Protein AF-A0A142XV50-F1 (afdb_monomer_lite)

Secondary structure (DSSP, 8-state):
---PPPPEEE-HHHHHHHHHH-HHHHHHHHHHHHHHSSSP-HHHHHHHHHHHHHHHHHHHHHHHHHIIIIIEEE-TTPPPPHHHHHHHHHHHHHHHHHHHHHHHHHHHHHTT-HHHHHHHHHHHHHHHHHHHHHHHHHHHTTSTTS-----S------PPP---SSHHHHT--

Foldseek 3Di:
DPPDDFAWDFPQVVLVVLVVPPVVLVVLLVVLVVCLDDDHDLVCCLVPVLVSLVVNLVSLVVSLVCCVPPGTHGDHPDDHDPLVVVLNVLSVVLNVLSVVLSVVSVVCVVVVNSSVCSVVSSNSSNVSSVSVVVSVVSSCVSRPPNDPPPDDDPDDDDDDDDDPPPVVVVPPD

Radius of gyration: 19.25 Å; chains: 1; bounding box: 53×51×47 Å

pLDDT: mean 81.57, std 20.68, range [29.41, 98.56]

Sequence (173 aa):
MTNGVPARIVNYAFLQELKEENTSLWDDVVLLGSYGDEPFSADWIEQNAGSLLRRLRDKLAGQFRMEECLAYIPAPGARQSEQVTAALDQHLKILLHCVSLSEQCDDFEYAGKLASETLEIWKQMRVLYEEIMEHEALERRLIPGDRFDDASDASNAMAPPRSNFWTSVSLRR

Structure (mmCIF, N/CA/C/O backbone):
data_AF-A0A142XV50-F1
#
_entry.id   AF-A0A142XV50-F1
#
loop_
_atom_site.group_PDB
_atom_site.id
_atom_site.type_symbol
_atom_site.label_atom_id
_atom_site.label_alt_id
_atom_site.label_comp_id
_atom_site.label_asym_id
_atom_site.label_entity_id
_atom_site.label_seq_id
_atom_site.pdbx_PDB_ins_code
_atom_site.Cartn_x
_atom_site.Cartn_y
_atom_site.Cartn_z
_atom_site.occupancy
_atom_site.B_iso_or_equiv
_atom_site.auth_seq_id
_atom_site.auth_comp_id
_atom_site.auth_asym_id
_atom_site.auth_atom_id
_atom_site.pdbx_PDB_model_num
ATOM 1 N N . MET A 1 1 ? 11.855 -27.313 -21.807 1.00 38.47 1 MET A N 1
ATOM 2 C CA . MET A 1 1 ? 11.846 -25.906 -22.252 1.00 38.47 1 MET A CA 1
ATOM 3 C C . MET A 1 1 ? 11.448 -25.077 -21.049 1.00 38.47 1 MET A C 1
ATOM 5 O O . MET A 1 1 ? 10.304 -25.156 -20.627 1.00 38.47 1 MET A O 1
ATOM 9 N N . THR A 1 2 ? 12.401 -24.415 -20.399 1.00 46.47 2 THR A N 1
ATOM 10 C CA . THR A 1 2 ? 12.091 -23.485 -19.310 1.00 46.47 2 THR A CA 1
ATOM 11 C C . THR A 1 2 ? 11.424 -22.271 -19.943 1.00 46.47 2 THR A C 1
ATOM 13 O O . THR A 1 2 ? 12.078 -21.549 -20.694 1.00 46.47 2 THR A O 1
ATOM 16 N N . ASN A 1 3 ? 10.130 -22.074 -19.691 1.00 48.12 3 ASN A N 1
ATOM 17 C CA . ASN A 1 3 ? 9.459 -20.808 -19.974 1.00 48.12 3 ASN A CA 1
ATOM 18 C C . ASN A 1 3 ? 10.080 -19.758 -19.045 1.00 48.12 3 ASN A C 1
ATOM 20 O O . ASN A 1 3 ? 9.594 -19.531 -17.941 1.00 48.12 3 ASN A O 1
ATOM 24 N N . GLY A 1 4 ? 11.233 -19.216 -19.440 1.00 60.50 4 GLY A N 1
ATOM 25 C CA . GLY A 1 4 ? 11.887 -18.142 -18.712 1.00 60.50 4 GLY A CA 1
ATOM 26 C C . GLY A 1 4 ? 10.983 -16.920 -18.744 1.00 60.50 4 GLY A C 1
ATOM 27 O O . GLY A 1 4 ? 10.469 -16.567 -19.806 1.00 60.50 4 GLY A O 1
ATOM 28 N N . VAL A 1 5 ? 10.768 -16.297 -17.585 1.00 64.12 5 VAL A N 1
ATOM 29 C CA . VAL A 1 5 ? 10.094 -14.998 -17.517 1.00 64.12 5 VAL A CA 1
ATOM 30 C C . VAL A 1 5 ? 10.880 -14.040 -18.419 1.00 64.12 5 VAL A C 1
ATOM 32 O O . VAL A 1 5 ? 12.101 -13.940 -18.257 1.00 64.12 5 VAL A O 1
ATOM 35 N N . PRO A 1 6 ? 10.237 -13.396 -19.411 1.00 70.81 6 PRO A N 1
ATOM 36 C CA . PRO A 1 6 ? 10.938 -12.502 -20.316 1.00 70.81 6 PRO A CA 1
ATOM 37 C C . PRO A 1 6 ? 11.535 -11.348 -19.516 1.00 70.81 6 PRO A C 1
ATOM 39 O O . PRO A 1 6 ? 10.867 -10.771 -18.655 1.00 70.81 6 PRO A O 1
ATOM 42 N N . ALA A 1 7 ? 12.793 -11.024 -19.812 1.00 81.38 7 ALA A N 1
ATOM 43 C CA . ALA A 1 7 ? 13.459 -9.887 -19.207 1.00 81.38 7 ALA A CA 1
ATOM 44 C C . ALA A 1 7 ? 12.665 -8.600 -19.444 1.00 81.38 7 ALA A C 1
ATOM 46 O O . ALA A 1 7 ? 12.027 -8.460 -20.486 1.00 81.38 7 ALA A O 1
ATOM 47 N N . ARG A 1 8 ? 12.689 -7.666 -18.490 1.00 84.69 8 ARG A N 1
ATOM 48 C CA . ARG A 1 8 ? 11.955 -6.397 -18.592 1.00 84.69 8 ARG A CA 1
ATOM 49 C C . ARG A 1 8 ? 12.898 -5.202 -18.640 1.00 84.69 8 ARG A C 1
ATOM 51 O O . ARG A 1 8 ? 13.862 -5.145 -17.877 1.00 84.69 8 ARG A O 1
ATOM 58 N N . ILE A 1 9 ? 12.596 -4.258 -19.525 1.00 86.81 9 ILE A N 1
ATOM 59 C CA . ILE A 1 9 ? 13.175 -2.910 -19.524 1.00 86.81 9 ILE A CA 1
ATOM 60 C C . ILE A 1 9 ? 12.246 -1.966 -18.762 1.00 86.81 9 ILE A C 1
ATOM 62 O O . ILE A 1 9 ? 11.049 -2.230 -18.648 1.00 86.81 9 ILE A O 1
ATOM 66 N N . VAL A 1 10 ? 12.797 -0.868 -18.252 1.00 89.44 10 VAL A N 1
ATOM 67 C CA . VAL A 1 10 ? 12.025 0.133 -17.512 1.00 89.44 10 VAL A CA 1
ATOM 68 C C . VAL A 1 10 ? 11.826 1.370 -18.380 1.00 89.44 10 VAL A C 1
ATOM 70 O O . VAL A 1 10 ? 12.792 1.947 -18.880 1.00 89.44 10 VAL A O 1
ATOM 73 N N . ASN A 1 11 ? 10.577 1.790 -18.550 1.00 91.69 11 ASN A N 1
ATOM 74 C CA . ASN A 1 11 ? 10.230 3.091 -19.104 1.00 91.69 11 ASN A CA 1
ATOM 75 C C . ASN A 1 11 ? 10.201 4.131 -17.976 1.00 91.69 11 ASN A C 1
ATOM 77 O O . ASN A 1 11 ? 9.176 4.350 -17.334 1.00 91.69 11 ASN A O 1
ATOM 81 N N . TYR A 1 12 ? 11.352 4.754 -17.729 1.00 89.56 12 TYR A N 1
ATOM 82 C CA . TYR A 1 12 ? 11.537 5.689 -16.617 1.00 89.56 12 TYR A CA 1
ATOM 83 C C . TYR A 1 12 ? 10.682 6.949 -16.725 1.00 89.56 12 TYR A C 1
ATOM 85 O O . TYR A 1 12 ? 10.186 7.427 -15.712 1.00 89.56 12 TYR A O 1
ATOM 93 N N . ALA A 1 13 ? 10.500 7.466 -17.944 1.00 88.88 13 ALA A N 1
ATOM 94 C CA . ALA A 1 13 ? 9.699 8.664 -18.172 1.00 88.88 13 ALA A CA 1
ATOM 95 C C . ALA A 1 13 ? 8.240 8.421 -17.775 1.00 88.88 13 ALA A C 1
ATOM 97 O O . ALA A 1 13 ? 7.671 9.212 -17.031 1.00 88.88 13 ALA A O 1
ATOM 98 N N . PHE A 1 14 ? 7.681 7.281 -18.193 1.00 92.31 14 PHE A N 1
ATOM 99 C CA . PHE A 1 14 ? 6.326 6.900 -17.810 1.00 92.31 14 PHE A CA 1
ATOM 100 C C . PHE A 1 14 ? 6.207 6.618 -16.309 1.00 92.31 14 PHE A C 1
ATOM 102 O O . PHE A 1 14 ? 5.243 7.048 -15.689 1.00 92.31 14 PHE A O 1
ATOM 109 N N . LEU A 1 15 ? 7.184 5.925 -15.709 1.00 90.06 15 LEU A N 1
ATOM 110 C CA . LEU A 1 15 ? 7.166 5.667 -14.267 1.00 90.06 15 LEU A CA 1
ATOM 111 C C . LEU A 1 15 ? 7.144 6.981 -13.474 1.00 90.06 15 LEU A C 1
ATOM 113 O O . LEU A 1 15 ? 6.363 7.111 -12.541 1.00 90.06 15 LEU A O 1
ATOM 117 N N . GLN A 1 16 ? 7.948 7.971 -13.870 1.00 89.12 16 GLN A N 1
ATOM 118 C CA . GLN A 1 16 ? 7.949 9.285 -13.230 1.00 89.12 16 GLN A CA 1
ATOM 119 C C . GLN A 1 16 ? 6.626 10.038 -13.438 1.00 89.12 16 GLN A C 1
ATOM 121 O O . GLN A 1 16 ? 6.046 10.513 -12.464 1.00 89.12 16 GLN A O 1
ATOM 126 N N . GLU A 1 17 ? 6.135 10.115 -14.678 1.00 91.62 17 GLU A N 1
ATOM 127 C CA . GLU A 1 17 ? 4.857 10.758 -15.022 1.00 91.62 17 GLU A CA 1
ATOM 128 C C . GLU A 1 17 ? 3.706 10.173 -14.194 1.00 91.62 17 GLU A C 1
ATOM 130 O O . GLU A 1 17 ? 2.954 10.903 -13.550 1.00 91.62 17 GLU A O 1
ATOM 135 N N . LEU A 1 18 ? 3.646 8.845 -14.092 1.00 90.44 18 LEU A N 1
ATOM 136 C CA . LEU A 1 18 ? 2.621 8.141 -13.333 1.00 90.44 18 LEU A CA 1
ATOM 137 C C . LEU A 1 18 ? 2.602 8.533 -11.847 1.00 90.44 18 LEU A C 1
ATOM 139 O O . LEU A 1 18 ? 1.533 8.675 -11.249 1.00 90.44 18 LEU A O 1
ATOM 143 N N . LYS A 1 19 ? 3.779 8.718 -11.237 1.00 86.06 19 LYS A N 1
ATOM 144 C CA . LYS A 1 19 ? 3.892 9.129 -9.829 1.00 86.06 19 LYS A CA 1
ATOM 145 C C . LYS A 1 19 ? 3.505 10.595 -9.628 1.00 86.06 19 LYS A C 1
ATOM 147 O O . LYS A 1 19 ? 3.003 10.928 -8.557 1.00 86.06 19 LYS A O 1
ATOM 152 N N . GLU A 1 20 ? 3.722 11.454 -10.623 1.00 86.81 20 GLU A N 1
ATOM 153 C CA . GLU A 1 20 ? 3.351 12.875 -10.586 1.00 86.81 20 GLU A CA 1
ATOM 154 C C . GLU A 1 20 ? 1.842 13.094 -10.801 1.00 86.81 20 GLU A C 1
ATOM 156 O O . GLU A 1 20 ? 1.261 13.997 -10.196 1.00 86.81 20 GLU A O 1
ATOM 161 N N . GLU A 1 21 ? 1.187 12.252 -11.604 1.00 88.38 21 GLU A N 1
ATOM 162 C CA . GLU A 1 21 ? -0.242 12.379 -11.917 1.00 88.38 21 GLU A CA 1
ATOM 163 C C . GLU A 1 21 ? -1.167 11.818 -10.828 1.00 88.38 21 GLU A C 1
ATOM 165 O O . GLU A 1 21 ? -2.266 12.339 -10.613 1.00 88.38 21 GLU A O 1
ATOM 170 N N . ASN A 1 22 ? -0.747 10.779 -10.101 1.00 86.56 22 ASN A N 1
ATOM 171 C CA . ASN A 1 22 ? -1.598 10.105 -9.118 1.00 86.56 22 ASN A CA 1
ATOM 172 C C . ASN A 1 22 ? -1.565 10.762 -7.724 1.00 86.56 22 ASN A C 1
ATOM 174 O O . ASN A 1 22 ? -1.353 10.108 -6.701 1.00 86.56 22 ASN A O 1
ATOM 178 N N . THR A 1 23 ? -1.800 12.073 -7.665 1.00 87.88 23 THR A N 1
ATOM 179 C CA . THR A 1 23 ? -1.765 12.859 -6.415 1.00 87.88 23 THR A CA 1
ATOM 180 C C . THR A 1 23 ? -2.711 12.314 -5.346 1.00 87.88 23 THR A C 1
ATOM 182 O O . THR A 1 23 ? -2.352 12.232 -4.176 1.00 87.88 23 THR A O 1
ATOM 185 N N . SER A 1 24 ? -3.891 11.838 -5.749 1.00 92.81 24 SER A N 1
ATOM 186 C CA . SER A 1 24 ? -4.889 11.326 -4.806 1.00 92.81 24 SER A CA 1
ATOM 187 C C . SER A 1 24 ? -4.477 10.028 -4.100 1.00 92.81 24 SER A C 1
ATOM 189 O O . SER A 1 24 ? -4.972 9.760 -3.005 1.00 92.81 24 SER A O 1
ATOM 191 N N . LEU A 1 25 ? -3.641 9.181 -4.716 1.00 94.94 25 LEU A N 1
ATOM 192 C CA . LEU A 1 25 ? -3.056 8.016 -4.041 1.00 94.94 25 LEU A CA 1
ATOM 193 C C . LEU A 1 25 ? -2.089 8.489 -2.963 1.00 94.94 25 LEU A C 1
ATOM 195 O O . LEU A 1 25 ? -2.146 8.021 -1.829 1.00 94.94 25 LEU A O 1
ATOM 199 N N . TRP A 1 26 ? -1.248 9.456 -3.310 1.00 94.38 26 TRP A N 1
ATOM 200 C CA . TRP A 1 26 ? -0.264 10.000 -2.393 1.00 94.38 26 TRP A CA 1
ATOM 201 C C . TRP A 1 26 ? -0.876 10.713 -1.202 1.00 94.38 26 TRP A C 1
ATOM 203 O O . TRP A 1 26 ? -0.367 10.559 -0.098 1.00 94.38 26 TRP A O 1
ATOM 213 N N . ASP A 1 27 ? -1.998 11.401 -1.389 1.00 94.44 27 ASP A N 1
ATOM 214 C CA . ASP A 1 27 ? -2.753 11.979 -0.280 1.00 94.44 27 ASP A CA 1
ATOM 215 C C . ASP A 1 27 ? -3.198 10.900 0.723 1.00 94.44 27 ASP A C 1
ATOM 217 O O . ASP A 1 27 ? -3.046 11.082 1.930 1.00 94.44 27 ASP A O 1
ATOM 221 N N . ASP A 1 28 ? -3.687 9.747 0.247 1.00 95.75 28 ASP A N 1
ATOM 222 C CA . ASP A 1 28 ? -4.076 8.625 1.116 1.00 95.75 28 ASP A CA 1
ATOM 223 C C . ASP A 1 28 ? -2.849 7.952 1.777 1.00 95.75 28 ASP A C 1
ATOM 225 O O . ASP A 1 28 ? -2.933 7.536 2.933 1.00 95.75 28 ASP A O 1
ATOM 229 N N . VAL A 1 29 ? -1.699 7.865 1.096 1.00 95.44 29 VAL A N 1
ATOM 230 C CA . VAL A 1 29 ? -0.446 7.329 1.677 1.00 95.44 29 VAL A CA 1
ATOM 231 C C . VAL A 1 29 ? 0.122 8.273 2.740 1.00 95.44 29 VAL A C 1
ATOM 233 O O . VAL A 1 29 ? 0.544 7.827 3.805 1.00 95.44 29 VAL A O 1
ATOM 236 N N . VAL A 1 30 ? 0.100 9.584 2.490 1.00 92.56 30 VAL A N 1
ATOM 237 C CA . VAL A 1 30 ? 0.488 10.603 3.474 1.00 92.56 30 VAL A CA 1
ATOM 238 C C . VAL A 1 30 ? -0.456 10.565 4.667 1.00 92.56 30 VAL A C 1
ATOM 240 O O . VAL A 1 30 ? 0.002 10.646 5.806 1.00 92.56 30 VAL A O 1
ATOM 243 N N . LEU A 1 31 ? -1.758 10.394 4.428 1.00 91.81 3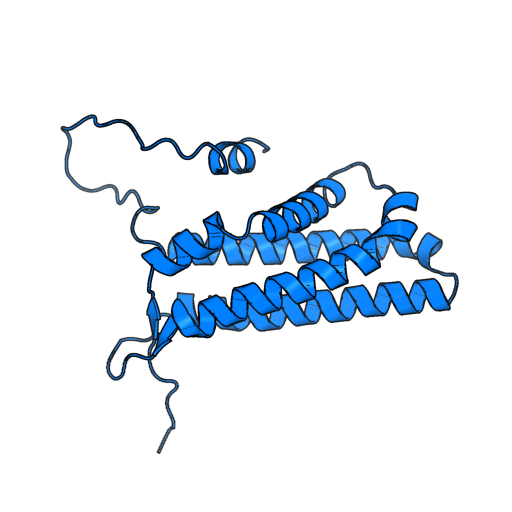1 LEU A N 1
ATOM 244 C CA . LEU A 1 31 ? -2.736 10.220 5.493 1.00 91.81 31 LEU A CA 1
ATOM 245 C C . LEU A 1 31 ? -2.400 8.988 6.343 1.00 91.81 31 LEU A C 1
ATOM 247 O O . LEU A 1 31 ? -2.310 9.111 7.563 1.00 91.81 31 LEU A O 1
ATOM 251 N N . LEU A 1 32 ? -2.131 7.841 5.713 1.00 92.75 32 LEU A N 1
ATOM 252 C CA . LEU A 1 32 ? -1.692 6.622 6.398 1.00 92.75 32 LEU A CA 1
ATOM 253 C C . LEU A 1 32 ? -0.451 6.874 7.274 1.00 92.75 32 LEU A C 1
ATOM 255 O O . LEU A 1 32 ? -0.461 6.519 8.450 1.00 92.75 32 LEU A O 1
ATOM 259 N N . GLY A 1 33 ? 0.578 7.533 6.731 1.00 89.81 33 GLY A N 1
ATOM 260 C CA . GLY A 1 33 ? 1.803 7.863 7.466 1.00 89.81 33 GLY A CA 1
ATOM 261 C C . GLY A 1 33 ? 1.574 8.833 8.625 1.00 89.81 33 GLY A C 1
ATOM 262 O O . GLY A 1 33 ? 2.091 8.622 9.717 1.00 89.81 33 GLY A O 1
ATOM 263 N N . SER A 1 34 ? 0.727 9.850 8.436 1.00 86.25 34 SER A N 1
ATOM 264 C CA . SER A 1 34 ? 0.442 10.860 9.465 1.00 86.25 34 SER A CA 1
ATOM 265 C C . SER A 1 34 ? -0.215 10.296 10.725 1.00 86.25 34 SER A C 1
ATOM 267 O O . SER A 1 34 ? -0.053 10.870 11.795 1.00 86.25 34 SER A O 1
ATOM 269 N N . TYR A 1 35 ? -0.931 9.176 10.594 1.00 77.62 35 TYR A N 1
ATOM 270 C CA . TYR A 1 35 ? -1.507 8.444 11.721 1.00 77.62 35 TYR A CA 1
ATOM 271 C C . TYR A 1 35 ? -0.646 7.258 12.165 1.00 77.62 35 TYR A C 1
ATOM 273 O O . TYR A 1 35 ? -0.904 6.702 13.229 1.00 77.62 35 TYR A O 1
ATOM 281 N N . GLY A 1 36 ? 0.368 6.871 11.384 1.00 66.81 36 GLY A N 1
ATOM 282 C CA . GLY A 1 36 ? 1.427 5.951 11.806 1.00 66.81 36 GLY A CA 1
ATOM 283 C C . GLY A 1 36 ? 2.420 6.597 12.781 1.00 66.81 36 GLY A C 1
ATOM 284 O O . GLY A 1 36 ? 3.001 5.891 13.608 1.00 66.81 36 GLY A O 1
ATOM 285 N N . ASP A 1 37 ? 2.547 7.925 12.729 1.00 65.19 37 ASP A N 1
ATOM 286 C CA . ASP A 1 37 ? 3.324 8.745 13.660 1.00 65.19 37 ASP A CA 1
ATOM 287 C C . ASP A 1 37 ? 2.435 9.314 14.792 1.00 65.19 37 ASP A C 1
ATOM 289 O O . ASP A 1 37 ? 1.239 9.544 14.629 1.00 65.19 37 ASP A O 1
ATOM 293 N N . GLU A 1 38 ? 2.998 9.483 15.991 1.00 65.44 38 GLU A N 1
ATOM 294 C CA . GLU A 1 38 ? 2.270 9.846 17.221 1.00 65.44 38 GLU A CA 1
ATOM 295 C C . GLU A 1 38 ? 1.552 11.223 17.171 1.00 65.44 38 GLU A C 1
ATOM 297 O O . GLU A 1 38 ? 2.051 12.154 16.535 1.00 65.44 38 GLU A O 1
ATOM 302 N N . PRO A 1 39 ? 0.456 11.429 17.944 1.00 67.00 39 PRO A N 1
ATOM 303 C CA . PRO A 1 39 ? -0.172 10.480 18.863 1.00 67.00 39 PRO A CA 1
ATOM 304 C C . PRO A 1 39 ? -1.299 9.652 18.229 1.00 67.00 39 PRO A C 1
ATOM 306 O O . PRO A 1 39 ? -2.145 10.143 17.483 1.00 67.00 39 PRO A O 1
ATOM 309 N N . PHE A 1 40 ? -1.342 8.387 18.643 1.00 72.06 40 PHE A N 1
ATOM 310 C CA . PHE A 1 40 ? -2.396 7.418 18.356 1.00 72.06 40 PHE A CA 1
ATOM 311 C C . PHE A 1 40 ? -3.805 7.961 18.669 1.00 72.06 40 PHE A C 1
ATOM 313 O O . PHE A 1 40 ? -4.071 8.428 19.779 1.00 72.06 40 PHE A O 1
ATOM 320 N N . SER A 1 41 ? -4.724 7.844 17.703 1.00 84.88 41 SER A N 1
ATOM 321 C CA . SER A 1 41 ? -6.140 8.205 17.848 1.00 84.88 41 SER A CA 1
ATOM 322 C C . SER A 1 41 ? -7.030 6.990 17.582 1.00 84.88 41 SER A C 1
ATOM 324 O O . SER A 1 41 ? -7.287 6.634 16.431 1.00 84.88 41 SER A O 1
ATOM 326 N N . ALA A 1 42 ? -7.510 6.357 18.658 1.00 86.44 42 ALA A N 1
ATOM 327 C CA . ALA A 1 42 ? -8.414 5.208 18.575 1.00 86.44 42 ALA A CA 1
ATOM 328 C C . ALA A 1 42 ? -9.712 5.556 17.823 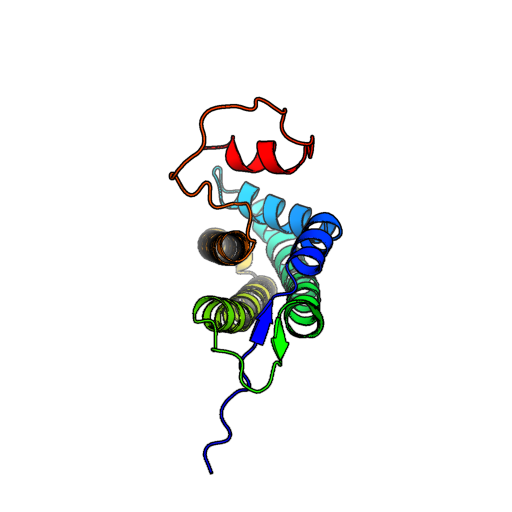1.00 86.44 42 ALA A C 1
ATOM 330 O O . ALA A 1 42 ? -10.093 4.834 16.905 1.00 86.44 42 ALA A O 1
ATOM 331 N N . ASP A 1 43 ? -10.319 6.704 18.145 1.00 88.94 43 ASP A N 1
ATOM 332 C CA . ASP A 1 43 ? -11.557 7.181 17.514 1.00 88.94 43 ASP A CA 1
ATOM 333 C C . ASP A 1 43 ? -11.416 7.313 15.992 1.00 88.94 43 ASP A C 1
ATOM 335 O O . ASP A 1 43 ? -12.329 6.973 15.238 1.00 88.94 43 ASP A O 1
ATOM 339 N N . TRP A 1 44 ? -10.263 7.801 15.520 1.00 89.69 44 TRP A N 1
ATOM 340 C CA . TRP A 1 44 ? -10.022 7.931 14.090 1.00 89.69 44 TRP A CA 1
ATOM 341 C C . TRP A 1 44 ? -9.909 6.563 13.418 1.00 89.69 44 TRP A C 1
ATOM 343 O O . TRP A 1 44 ? -10.504 6.375 12.358 1.00 89.69 44 TRP A O 1
ATOM 353 N N . ILE A 1 45 ? -9.189 5.611 14.023 1.00 88.81 45 ILE A N 1
ATOM 354 C CA . ILE A 1 45 ? -9.044 4.252 13.477 1.00 88.81 45 ILE A CA 1
ATOM 355 C C . ILE A 1 45 ? -10.407 3.588 13.357 1.00 88.81 45 ILE A C 1
ATOM 357 O O . ILE A 1 45 ? -10.733 3.076 12.288 1.00 88.81 45 ILE A O 1
ATOM 361 N N . GLU A 1 46 ? -11.210 3.661 14.418 1.00 89.62 46 GLU A N 1
ATOM 362 C CA . GLU A 1 46 ? -12.551 3.085 14.451 1.00 89.62 46 GLU A CA 1
ATOM 363 C C . GLU A 1 46 ? -13.431 3.618 13.311 1.00 89.62 46 GLU A C 1
ATOM 365 O O . GLU A 1 46 ? -14.137 2.859 12.659 1.00 89.62 46 GLU A O 1
ATOM 370 N N . GLN A 1 47 ? -13.341 4.915 13.017 1.00 90.88 47 GLN A N 1
ATOM 371 C CA . GLN A 1 47 ? -14.183 5.556 12.006 1.00 90.88 47 GLN A CA 1
ATOM 372 C C . GLN A 1 47 ? -13.630 5.459 10.577 1.00 90.88 47 GLN A C 1
ATOM 374 O O . GLN A 1 47 ? -14.398 5.534 9.617 1.00 90.88 47 GLN A O 1
ATOM 379 N N . ASN A 1 48 ? -12.307 5.359 10.404 1.00 92.44 48 ASN A N 1
ATOM 380 C CA . ASN A 1 48 ? -11.673 5.644 9.113 1.00 92.44 48 ASN A CA 1
ATOM 381 C C . ASN A 1 48 ? -10.788 4.520 8.571 1.00 92.44 48 ASN A C 1
ATOM 383 O O . ASN A 1 48 ? -10.663 4.437 7.344 1.00 92.44 48 ASN A O 1
ATOM 387 N N . ALA A 1 49 ? -10.195 3.667 9.415 1.00 92.69 49 ALA A N 1
ATOM 388 C CA . ALA A 1 49 ? -9.128 2.750 8.999 1.00 92.69 49 ALA A CA 1
ATOM 389 C C . ALA A 1 49 ? -9.569 1.809 7.871 1.00 92.69 49 ALA A C 1
ATOM 391 O O . ALA A 1 49 ? -8.965 1.819 6.798 1.00 92.69 49 ALA A O 1
ATOM 392 N N . GLY A 1 50 ? -10.677 1.083 8.052 1.00 94.75 50 GLY A N 1
ATOM 393 C CA . GLY A 1 50 ? -11.195 0.170 7.027 1.00 94.75 50 GLY A CA 1
ATOM 394 C C . GLY A 1 50 ? -11.476 0.877 5.694 1.00 94.75 50 GLY A C 1
ATOM 395 O O . GLY A 1 50 ? -11.124 0.378 4.623 1.00 94.75 50 GLY A O 1
ATOM 396 N N . SER A 1 51 ? -12.035 2.093 5.742 1.00 96.19 51 SER A N 1
ATOM 397 C CA . SER A 1 51 ? -12.314 2.880 4.534 1.00 96.19 51 SER A CA 1
ATOM 398 C C . SER A 1 51 ? -11.039 3.322 3.808 1.00 96.19 51 SER A C 1
ATOM 400 O O . SER A 1 51 ? -10.983 3.240 2.580 1.00 96.19 51 SER A O 1
ATOM 402 N N . LEU A 1 52 ? -10.014 3.768 4.544 1.00 96.19 52 LEU A N 1
ATOM 403 C CA . LEU A 1 52 ? -8.730 4.185 3.984 1.00 96.19 52 LEU A CA 1
ATOM 404 C C . LEU A 1 52 ? -8.013 2.997 3.342 1.00 96.19 52 LEU A C 1
ATOM 406 O O . LEU A 1 52 ? -7.563 3.105 2.205 1.00 96.19 52 LEU A O 1
ATOM 410 N N . LEU A 1 53 ? -7.967 1.855 4.029 1.00 97.31 53 LEU A N 1
ATOM 411 C CA . LEU A 1 53 ? -7.297 0.646 3.547 1.00 97.31 53 LEU A CA 1
ATOM 412 C C . LEU A 1 53 ? -7.915 0.124 2.245 1.00 97.31 53 LEU A C 1
ATOM 414 O O . LEU A 1 53 ? -7.188 -0.235 1.319 1.00 97.31 53 LEU A O 1
ATOM 418 N N . ARG A 1 54 ? -9.249 0.156 2.120 1.00 97.94 54 ARG A N 1
ATOM 419 C CA . ARG A 1 54 ? -9.938 -0.192 0.866 1.00 97.94 54 ARG A CA 1
ATOM 420 C C . ARG A 1 54 ? -9.604 0.774 -0.271 1.00 97.94 54 ARG A C 1
ATOM 422 O O . ARG A 1 54 ? -9.308 0.324 -1.375 1.00 97.94 54 ARG A O 1
ATOM 429 N N . ARG A 1 55 ? -9.605 2.088 -0.009 1.00 97.50 55 ARG A N 1
ATOM 430 C CA . ARG A 1 55 ? -9.215 3.086 -1.024 1.00 97.50 55 ARG A CA 1
ATOM 431 C C . ARG A 1 55 ? -7.765 2.903 -1.467 1.00 97.50 55 ARG A C 1
ATOM 433 O O . ARG A 1 55 ? -7.501 2.929 -2.666 1.00 97.50 55 ARG A O 1
ATOM 440 N N . LEU A 1 56 ? -6.850 2.688 -0.520 1.00 97.81 56 LEU A N 1
ATOM 441 C CA . LEU A 1 56 ? -5.440 2.420 -0.800 1.00 97.81 56 LEU A CA 1
ATOM 442 C C . LEU A 1 56 ? -5.273 1.162 -1.643 1.00 97.81 56 LEU A C 1
ATOM 444 O O . LEU A 1 56 ? -4.608 1.225 -2.668 1.00 97.81 56 LEU A O 1
ATOM 448 N N . ARG A 1 57 ? -5.923 0.051 -1.272 1.00 98.19 57 ARG A N 1
ATOM 449 C CA . ARG A 1 57 ? -5.930 -1.186 -2.067 1.00 98.19 57 ARG A CA 1
ATOM 450 C C . ARG A 1 57 ? -6.308 -0.912 -3.520 1.00 98.19 57 ARG A C 1
ATOM 452 O O . ARG A 1 57 ? -5.590 -1.329 -4.422 1.00 98.19 57 ARG A O 1
ATOM 459 N N . ASP A 1 58 ? -7.421 -0.218 -3.745 1.00 98.00 58 ASP A N 1
ATOM 460 C CA . ASP A 1 58 ? -7.950 -0.000 -5.093 1.00 98.00 58 ASP A CA 1
ATOM 461 C C . ASP A 1 58 ? -7.038 0.924 -5.917 1.00 98.00 58 ASP A C 1
ATOM 463 O O . ASP A 1 58 ? -6.751 0.639 -7.083 1.00 98.00 58 ASP A O 1
ATOM 467 N N . LYS A 1 59 ? -6.529 2.002 -5.306 1.00 97.62 59 LYS A N 1
ATOM 468 C CA . LYS A 1 59 ? -5.612 2.942 -5.966 1.00 97.62 59 LYS A CA 1
ATOM 469 C C . LYS A 1 59 ? -4.242 2.320 -6.247 1.00 97.62 59 LYS A C 1
ATOM 471 O O . LYS A 1 59 ? -3.739 2.482 -7.356 1.00 97.62 59 LYS A O 1
ATOM 476 N N . LEU A 1 60 ? -3.671 1.579 -5.294 1.00 97.75 60 LEU A N 1
ATOM 477 C CA . LEU A 1 60 ? -2.408 0.853 -5.467 1.00 97.75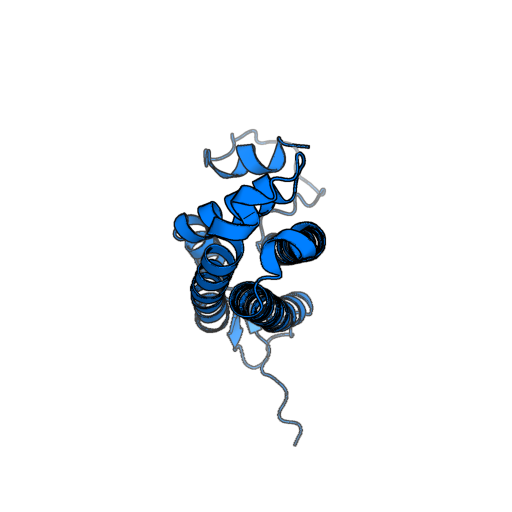 60 LEU A CA 1
ATOM 478 C C . LEU A 1 60 ? -2.545 -0.241 -6.526 1.00 97.75 60 LEU A C 1
ATOM 480 O O . LEU A 1 60 ? -1.676 -0.371 -7.375 1.00 97.75 60 LEU A O 1
ATOM 484 N N . ALA A 1 61 ? -3.659 -0.978 -6.554 1.00 97.94 61 ALA A N 1
ATOM 485 C CA . ALA A 1 61 ? -3.891 -1.982 -7.591 1.00 97.94 61 ALA A CA 1
ATOM 486 C C . ALA A 1 61 ? -3.936 -1.351 -8.992 1.00 97.94 61 ALA A C 1
ATOM 488 O O . ALA A 1 61 ? -3.383 -1.905 -9.943 1.00 97.94 61 ALA A O 1
ATOM 489 N N . GLY A 1 62 ? -4.572 -0.182 -9.124 1.00 96.75 62 GLY A N 1
ATOM 490 C CA . GLY A 1 62 ? -4.557 0.596 -10.363 1.00 96.75 62 GLY A CA 1
ATOM 491 C C . GLY A 1 62 ? -3.147 1.047 -10.752 1.00 96.75 62 GLY A C 1
ATOM 492 O O . GLY A 1 62 ? -2.732 0.829 -11.889 1.00 96.75 62 GLY A O 1
ATOM 493 N N . GLN A 1 63 ? -2.412 1.620 -9.797 1.00 96.19 63 GLN A N 1
ATOM 494 C CA . GLN A 1 63 ? -1.031 2.077 -9.953 1.00 96.19 63 GLN A CA 1
ATOM 495 C C . GLN A 1 63 ? -0.103 0.940 -10.415 1.00 96.19 63 GLN A C 1
ATOM 497 O O . GLN A 1 63 ? 0.461 1.013 -11.506 1.00 96.19 63 GLN A O 1
ATOM 502 N N . PHE A 1 64 ? -0.037 -0.151 -9.649 1.00 97.31 64 PHE A N 1
ATOM 503 C CA . PHE A 1 64 ? 0.803 -1.316 -9.933 1.00 97.31 64 PHE A CA 1
ATOM 504 C C . PHE A 1 64 ? 0.470 -1.948 -11.280 1.00 97.31 64 PHE A C 1
ATOM 506 O O . PHE A 1 64 ? 1.361 -2.328 -12.035 1.00 97.31 64 PHE A O 1
ATOM 513 N N . ARG A 1 65 ? -0.815 -1.999 -11.651 1.00 96.44 65 ARG A N 1
ATOM 514 C CA . ARG A 1 65 ? -1.214 -2.503 -12.967 1.00 96.44 65 ARG A CA 1
ATOM 515 C C . ARG A 1 65 ? -0.670 -1.637 -14.103 1.00 96.44 65 ARG A C 1
ATOM 517 O O . ARG A 1 65 ? -0.267 -2.181 -15.132 1.00 96.44 65 ARG A O 1
ATOM 524 N N . MET A 1 66 ? -0.684 -0.313 -13.955 1.00 96.12 66 MET A N 1
ATOM 525 C CA . MET A 1 66 ? -0.107 0.591 -14.954 1.00 96.12 66 MET A CA 1
ATOM 526 C C . MET A 1 66 ? 1.408 0.414 -15.040 1.00 96.12 66 MET A C 1
ATOM 528 O O . MET A 1 66 ? 1.938 0.303 -16.144 1.00 96.12 66 MET A O 1
ATOM 532 N N . GLU A 1 67 ? 2.094 0.297 -13.908 1.00 95.19 67 GLU A N 1
ATOM 533 C CA . GLU A 1 67 ? 3.536 0.041 -13.867 1.00 95.19 67 GLU A CA 1
ATOM 534 C C . GLU A 1 67 ? 3.888 -1.281 -14.554 1.00 95.19 67 GLU A C 1
ATOM 536 O O . GLU A 1 67 ? 4.697 -1.313 -15.478 1.00 95.19 67 GLU A O 1
ATOM 541 N N . GLU A 1 68 ? 3.207 -2.368 -14.201 1.00 94.12 68 GLU A N 1
ATOM 542 C CA . GLU A 1 68 ? 3.402 -3.694 -14.792 1.00 94.12 68 GLU A CA 1
ATOM 543 C C . GLU A 1 68 ? 3.178 -3.740 -16.304 1.00 94.12 68 GLU A C 1
ATOM 545 O O . GLU A 1 68 ? 3.854 -4.493 -17.008 1.00 94.12 68 GLU A O 1
ATOM 550 N N . CYS A 1 69 ? 2.222 -2.957 -16.808 1.00 92.81 69 CYS A N 1
ATOM 551 C CA . CYS A 1 69 ? 1.851 -2.974 -18.220 1.00 92.81 69 CYS A CA 1
ATOM 552 C C . CYS A 1 69 ? 2.665 -1.990 -19.070 1.00 92.81 69 CYS A C 1
ATOM 554 O O . CYS A 1 69 ? 2.892 -2.258 -20.250 1.00 92.81 69 CYS A O 1
ATOM 556 N N . LEU A 1 70 ? 3.053 -0.846 -18.502 1.00 92.50 70 LEU A N 1
ATOM 557 C CA . LEU A 1 70 ? 3.549 0.308 -19.259 1.00 92.50 70 LEU A CA 1
ATOM 558 C C . LEU A 1 70 ? 4.929 0.791 -18.793 1.00 92.50 70 LEU A C 1
ATOM 560 O O . LEU A 1 70 ? 5.693 1.302 -19.614 1.00 92.50 70 LEU A O 1
ATOM 564 N N . ALA A 1 71 ? 5.282 0.595 -17.518 1.00 92.81 71 ALA A N 1
ATOM 565 C CA . ALA A 1 71 ? 6.613 0.912 -16.999 1.00 92.81 71 ALA A CA 1
ATOM 566 C C . ALA A 1 71 ? 7.582 -0.274 -17.141 1.00 92.81 71 ALA A C 1
ATOM 568 O O . ALA A 1 71 ? 8.722 -0.085 -17.557 1.00 92.81 71 ALA A O 1
ATOM 569 N N . TYR A 1 72 ? 7.139 -1.499 -16.849 1.00 92.56 72 TYR A N 1
ATOM 570 C CA . TYR A 1 72 ? 7.957 -2.715 -16.825 1.00 92.56 72 TYR A CA 1
ATOM 571 C C . TYR A 1 72 ? 7.762 -3.564 -18.089 1.00 92.56 72 TYR A C 1
ATOM 573 O O . TYR A 1 72 ? 7.168 -4.644 -18.075 1.00 92.56 72 TYR A O 1
ATOM 581 N N . ILE A 1 73 ? 8.294 -3.077 -19.209 1.00 89.94 73 ILE A N 1
ATOM 582 C CA . ILE A 1 73 ? 8.012 -3.604 -20.549 1.00 89.94 73 ILE A CA 1
ATOM 583 C C . ILE A 1 73 ? 8.819 -4.888 -20.818 1.00 89.94 73 ILE A C 1
ATOM 585 O O . ILE A 1 73 ? 10.052 -4.861 -20.740 1.00 89.94 73 ILE A O 1
ATOM 589 N N . PRO A 1 74 ? 8.178 -6.012 -21.197 1.00 86.94 74 PRO A N 1
ATOM 590 C CA . PRO A 1 74 ? 8.883 -7.216 -21.629 1.00 86.94 74 PRO A CA 1
ATOM 591 C C . PRO A 1 74 ? 9.753 -6.959 -22.868 1.00 86.94 74 PRO A C 1
ATOM 593 O O . PRO A 1 74 ? 9.273 -6.501 -23.902 1.00 86.94 74 PRO A O 1
ATOM 596 N N . ALA A 1 75 ? 11.030 -7.312 -22.781 1.00 84.62 75 ALA A N 1
ATOM 597 C CA . ALA A 1 75 ? 12.026 -7.156 -23.829 1.00 84.62 75 ALA A CA 1
ATOM 598 C C . ALA A 1 75 ? 12.785 -8.482 -24.032 1.00 84.62 75 ALA A C 1
ATOM 600 O O . ALA A 1 75 ? 13.671 -8.831 -23.241 1.00 84.62 75 ALA A O 1
ATOM 601 N N . PRO A 1 76 ? 12.460 -9.252 -25.088 1.00 79.50 76 PRO A N 1
ATOM 602 C CA . PRO A 1 76 ? 13.179 -10.478 -25.416 1.00 79.50 76 PRO A CA 1
ATOM 603 C C . PRO A 1 76 ? 14.683 -10.219 -25.577 1.00 79.50 76 PRO A C 1
ATOM 605 O O . PRO A 1 76 ? 15.089 -9.319 -26.306 1.00 79.50 76 PRO A O 1
ATOM 608 N N . GLY A 1 77 ? 15.514 -11.013 -24.899 1.00 73.06 77 GLY A N 1
ATOM 609 C CA . GLY A 1 77 ? 16.975 -10.891 -24.967 1.00 73.06 77 GLY A CA 1
ATOM 610 C C . GLY A 1 77 ? 17.588 -9.796 -24.085 1.00 73.06 77 GLY A C 1
ATOM 611 O O . GLY A 1 77 ? 18.813 -9.696 -24.035 1.00 73.06 77 GLY A O 1
ATOM 612 N N . ALA A 1 78 ? 16.785 -9.013 -23.357 1.00 78.88 78 ALA A N 1
ATOM 613 C CA . ALA A 1 78 ? 17.309 -8.130 -22.319 1.00 78.88 78 ALA A CA 1
ATOM 614 C C . ALA A 1 78 ? 17.829 -8.938 -21.113 1.00 78.88 78 ALA A C 1
ATOM 616 O O . ALA A 1 78 ? 17.486 -10.107 -20.916 1.00 78.88 78 ALA A O 1
ATOM 617 N N . ARG A 1 79 ? 18.665 -8.315 -20.278 1.00 76.88 79 ARG A N 1
ATOM 618 C CA . ARG A 1 79 ? 19.049 -8.877 -18.977 1.00 76.88 79 ARG A CA 1
ATOM 619 C C . ARG A 1 79 ? 17.959 -8.539 -17.962 1.00 76.88 79 ARG A C 1
ATOM 621 O O . ARG A 1 79 ? 17.596 -7.375 -17.835 1.00 76.88 79 ARG A O 1
ATOM 628 N N . GLN A 1 80 ? 17.455 -9.538 -17.235 1.00 78.25 80 GLN A N 1
ATOM 629 C CA . GLN A 1 80 ? 16.490 -9.307 -16.157 1.00 78.25 80 GLN A CA 1
ATOM 630 C C . GLN A 1 80 ? 17.123 -8.414 -15.082 1.00 78.25 80 GLN A C 1
ATOM 632 O O . GLN A 1 80 ? 18.213 -8.710 -14.588 1.00 78.25 80 GLN A O 1
ATOM 637 N N . SER A 1 81 ? 16.429 -7.337 -14.719 1.00 84.69 81 SER A N 1
ATOM 638 C CA . SER A 1 81 ? 16.788 -6.514 -13.567 1.00 84.69 81 SER A CA 1
ATOM 639 C C . SER A 1 81 ? 16.235 -7.154 -12.295 1.00 84.69 81 SER A C 1
ATOM 641 O O . SER A 1 81 ? 15.023 -7.330 -12.169 1.00 84.69 81 SER A O 1
ATOM 643 N N . GLU A 1 82 ? 17.111 -7.485 -11.345 1.00 87.75 82 GLU A N 1
ATOM 644 C CA . GLU A 1 82 ? 16.711 -7.985 -10.020 1.00 87.75 82 GLU A CA 1
ATOM 645 C C . GLU A 1 82 ? 15.833 -6.971 -9.277 1.00 87.75 82 GLU A C 1
ATOM 647 O O . GLU A 1 82 ? 14.898 -7.358 -8.585 1.00 87.75 82 GLU A O 1
ATOM 652 N N . GLN A 1 83 ? 16.076 -5.672 -9.482 1.00 89.19 83 GLN A N 1
ATOM 653 C CA . GLN A 1 83 ? 15.284 -4.602 -8.874 1.00 89.19 83 GLN A CA 1
ATOM 654 C C . GLN A 1 83 ? 13.854 -4.560 -9.429 1.00 89.19 83 GLN A C 1
ATOM 656 O O . GLN A 1 83 ? 12.921 -4.352 -8.665 1.00 89.19 83 GLN A O 1
ATOM 661 N N . VAL A 1 84 ? 13.665 -4.818 -10.730 1.00 91.06 84 VAL A N 1
ATOM 662 C CA . VAL A 1 84 ? 12.318 -4.913 -11.324 1.00 91.06 84 VAL A CA 1
ATOM 663 C C . VAL A 1 84 ? 11.595 -6.155 -10.812 1.00 91.06 84 VAL A C 1
ATOM 665 O O . VAL A 1 84 ? 10.415 -6.079 -10.499 1.00 91.06 84 VAL A O 1
ATOM 668 N N . THR A 1 85 ? 12.286 -7.293 -10.686 1.00 90.94 85 THR A N 1
ATOM 669 C CA . THR A 1 85 ? 11.684 -8.490 -10.073 1.00 90.94 85 THR A CA 1
ATOM 670 C C . THR A 1 85 ? 11.236 -8.203 -8.640 1.00 90.94 85 THR A C 1
ATOM 672 O O . THR A 1 85 ? 10.103 -8.505 -8.291 1.00 90.94 85 THR A O 1
ATOM 675 N N . ALA A 1 86 ? 12.091 -7.561 -7.840 1.00 93.25 86 ALA A N 1
ATOM 676 C CA . ALA A 1 86 ? 11.771 -7.213 -6.462 1.00 93.25 86 ALA A CA 1
ATOM 677 C C . ALA A 1 86 ? 10.587 -6.235 -6.353 1.00 93.25 86 ALA A C 1
ATOM 679 O O . ALA A 1 86 ? 9.750 -6.410 -5.473 1.00 93.25 86 ALA A O 1
ATOM 680 N N . ALA A 1 87 ? 10.483 -5.247 -7.251 1.00 94.56 87 ALA A N 1
ATOM 681 C CA . ALA A 1 87 ? 9.347 -4.324 -7.284 1.00 94.56 87 ALA A CA 1
ATOM 682 C C . ALA A 1 87 ? 8.031 -5.073 -7.555 1.00 94.56 87 ALA A C 1
ATOM 684 O O . ALA A 1 87 ? 7.073 -4.933 -6.799 1.00 94.56 87 ALA A O 1
ATOM 685 N N . LEU A 1 88 ? 8.025 -5.962 -8.554 1.00 94.31 88 LEU A N 1
ATOM 686 C CA . LEU A 1 88 ? 6.864 -6.796 -8.882 1.00 94.31 88 LEU A CA 1
ATOM 687 C C . LEU A 1 88 ? 6.449 -7.715 -7.722 1.00 94.31 88 LEU A C 1
ATOM 689 O O . LEU A 1 88 ? 5.260 -7.861 -7.443 1.00 94.31 88 LEU A O 1
ATOM 693 N N . ASP A 1 89 ? 7.414 -8.313 -7.019 1.00 95.12 89 ASP A N 1
ATOM 694 C CA . ASP A 1 89 ? 7.129 -9.154 -5.852 1.00 95.12 89 ASP A CA 1
ATOM 695 C C . ASP A 1 89 ? 6.525 -8.333 -4.692 1.00 95.12 89 ASP A C 1
ATOM 697 O O . ASP A 1 89 ? 5.651 -8.818 -3.964 1.00 95.12 89 ASP A O 1
ATOM 701 N N . GLN A 1 90 ? 6.944 -7.071 -4.534 1.00 97.88 90 GLN A N 1
ATOM 702 C CA . GLN A 1 90 ? 6.389 -6.157 -3.533 1.00 97.88 90 GLN A CA 1
ATOM 703 C C . GLN A 1 90 ? 4.941 -5.752 -3.836 1.00 97.88 90 GLN A C 1
ATOM 705 O O . GLN A 1 90 ? 4.166 -5.623 -2.887 1.00 97.88 90 GLN A O 1
ATOM 710 N N . HIS A 1 91 ? 4.542 -5.618 -5.108 1.00 97.88 91 HIS A N 1
ATOM 711 C CA . HIS A 1 91 ? 3.167 -5.244 -5.474 1.00 97.88 91 HIS A CA 1
ATOM 712 C C . HIS A 1 91 ? 2.139 -6.186 -4.842 1.00 97.88 91 HIS A C 1
ATOM 714 O O . HIS A 1 91 ? 1.225 -5.754 -4.134 1.00 97.88 91 HIS A O 1
ATOM 720 N N . LEU A 1 92 ? 2.309 -7.496 -5.058 1.00 95.50 92 LEU A N 1
ATOM 721 C CA . LEU A 1 92 ? 1.389 -8.502 -4.529 1.00 95.50 92 LEU A CA 1
ATOM 722 C C . LEU A 1 92 ? 1.391 -8.502 -2.998 1.00 95.50 92 LEU A C 1
ATOM 724 O O . LEU A 1 92 ? 0.326 -8.577 -2.386 1.00 95.50 92 LEU A O 1
ATOM 728 N N . LYS A 1 93 ? 2.574 -8.395 -2.383 1.00 98.00 93 LYS A N 1
ATOM 729 C CA . LYS A 1 93 ? 2.718 -8.366 -0.924 1.00 98.00 93 LYS A CA 1
ATOM 730 C C . LYS A 1 93 ? 1.921 -7.209 -0.309 1.00 98.00 93 LYS A C 1
ATOM 732 O O . LYS A 1 93 ? 1.123 -7.442 0.595 1.00 98.00 93 LYS A O 1
ATOM 737 N N . ILE A 1 94 ? 2.098 -5.996 -0.832 1.00 98.56 94 ILE A N 1
ATOM 738 C CA . ILE A 1 94 ? 1.421 -4.788 -0.342 1.00 98.56 94 ILE A CA 1
ATOM 739 C C . ILE A 1 94 ? -0.097 -4.907 -0.528 1.00 98.56 94 ILE A C 1
ATOM 741 O O . ILE A 1 94 ? -0.858 -4.630 0.397 1.00 98.56 94 ILE A O 1
ATOM 745 N N . LEU A 1 95 ? -0.560 -5.375 -1.694 1.00 98.25 95 LEU A N 1
ATOM 746 C CA . LEU A 1 95 ? -1.995 -5.541 -1.948 1.00 98.25 95 LEU A CA 1
ATOM 747 C C . LEU A 1 95 ? -2.647 -6.553 -1.003 1.00 98.25 95 LEU A C 1
ATOM 749 O O . LEU A 1 95 ? -3.736 -6.291 -0.490 1.00 98.25 95 LEU A O 1
ATOM 753 N N . LEU A 1 96 ? -1.989 -7.688 -0.748 1.00 98.12 96 LEU A N 1
ATOM 754 C CA . LEU A 1 96 ? -2.486 -8.684 0.202 1.00 98.12 96 LEU A CA 1
ATOM 755 C C . LEU A 1 96 ? -2.527 -8.137 1.629 1.00 98.12 96 LEU A C 1
ATOM 757 O O . LEU A 1 96 ? -3.476 -8.427 2.356 1.00 98.12 96 LEU A O 1
ATOM 761 N N . HIS A 1 97 ? -1.553 -7.313 2.015 1.00 98.12 97 HIS A N 1
ATOM 762 C CA . HIS A 1 97 ? -1.557 -6.663 3.320 1.00 98.12 97 HIS A CA 1
ATOM 763 C C . HIS A 1 97 ? -2.728 -5.673 3.451 1.00 98.12 97 HIS A C 1
ATOM 765 O O . HIS A 1 97 ? -3.467 -5.739 4.433 1.00 98.12 97 HIS A O 1
ATOM 771 N N . CYS A 1 98 ? -2.990 -4.842 2.432 1.00 98.06 98 CYS A N 1
ATOM 772 C CA . CYS A 1 98 ? -4.170 -3.971 2.410 1.00 98.06 98 CYS A CA 1
ATOM 773 C C . CYS A 1 98 ? -5.480 -4.760 2.548 1.00 98.06 98 CYS A C 1
ATOM 775 O O . CYS A 1 98 ? -6.351 -4.366 3.323 1.00 98.06 98 CYS A O 1
ATOM 777 N N . VAL A 1 99 ? -5.626 -5.868 1.806 1.00 98.06 99 VAL A N 1
ATOM 778 C CA . VAL A 1 99 ? -6.815 -6.734 1.875 1.00 98.06 99 VAL A CA 1
ATOM 779 C C . VAL A 1 99 ? -6.978 -7.290 3.284 1.00 98.06 99 VAL A C 1
ATOM 781 O O . VAL A 1 99 ? -7.995 -7.012 3.915 1.00 98.06 99 VAL A O 1
ATOM 784 N N . SER A 1 100 ? -5.955 -7.980 3.794 1.00 98.12 100 SER A N 1
ATOM 785 C CA . SER A 1 100 ? -5.985 -8.621 5.110 1.00 98.12 100 SER A CA 1
ATOM 786 C C . SER A 1 100 ? -6.334 -7.633 6.220 1.00 98.12 100 SER A C 1
ATOM 788 O O . SER A 1 100 ? -7.167 -7.930 7.072 1.00 98.12 100 SER A O 1
ATOM 790 N N . LEU A 1 101 ? -5.721 -6.447 6.213 1.00 97.19 101 LEU A N 1
ATOM 791 C CA . LEU A 1 101 ? -5.947 -5.450 7.253 1.00 97.19 101 LEU A CA 1
ATOM 792 C C . LEU A 1 101 ? -7.330 -4.795 7.132 1.00 97.19 101 LEU A C 1
ATOM 794 O O . LEU A 1 101 ? -7.965 -4.502 8.144 1.00 97.19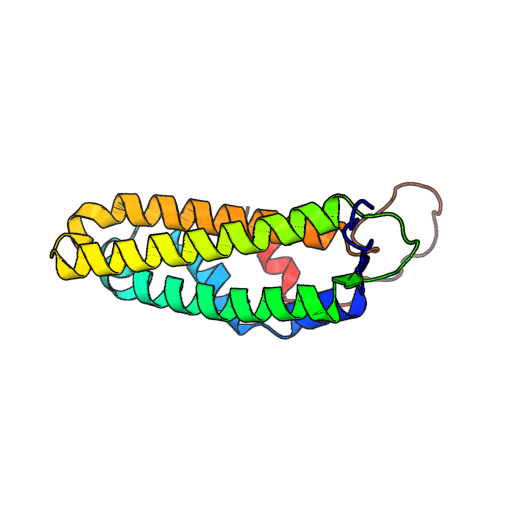 101 LEU A O 1
ATOM 798 N N . SER A 1 102 ? -7.827 -4.594 5.905 1.00 97.56 102 SER A N 1
ATOM 799 C CA . SER A 1 102 ? -9.185 -4.082 5.686 1.00 97.56 102 SER A CA 1
ATOM 800 C C . SER A 1 102 ? -10.264 -5.075 6.127 1.00 97.56 102 SER A C 1
ATOM 802 O O . SER A 1 102 ? -11.211 -4.668 6.793 1.00 97.56 102 SER A O 1
ATOM 804 N N . GLU A 1 103 ? -10.092 -6.366 5.829 1.00 97.56 103 GLU A N 1
ATOM 805 C CA . GLU A 1 103 ? -11.008 -7.430 6.258 1.00 97.56 103 GLU A CA 1
ATOM 806 C C . GLU A 1 103 ? -10.987 -7.587 7.779 1.00 97.56 103 GLU A C 1
ATOM 808 O O . GLU A 1 103 ? -12.036 -7.688 8.404 1.00 97.56 103 GLU A O 1
ATOM 813 N N . GLN A 1 104 ? -9.807 -7.498 8.398 1.00 97.06 104 GLN A N 1
ATOM 814 C CA . GLN A 1 104 ? -9.688 -7.515 9.852 1.00 97.06 104 GLN A CA 1
ATOM 815 C C . GLN A 1 104 ? -10.442 -6.350 10.514 1.00 97.06 104 GLN A C 1
ATOM 817 O O . GLN A 1 104 ? -11.065 -6.540 11.560 1.00 97.06 104 GLN A O 1
ATOM 822 N N . CYS A 1 105 ? -10.410 -5.150 9.921 1.00 95.94 105 CYS A N 1
ATOM 823 C CA . CYS A 1 105 ? -11.196 -4.020 10.418 1.00 95.94 105 CYS A CA 1
ATOM 824 C C . CYS A 1 105 ? -12.700 -4.319 10.343 1.00 95.94 105 CYS A C 1
ATOM 826 O O . CYS A 1 105 ? -13.403 -4.097 11.328 1.00 95.94 105 CYS A O 1
ATOM 828 N N . ASP A 1 106 ? -13.173 -4.862 9.217 1.00 95.62 106 ASP A N 1
ATOM 829 C CA . ASP A 1 106 ? -14.585 -5.211 9.017 1.00 95.62 106 ASP A CA 1
ATOM 830 C C . ASP A 1 106 ? -15.039 -6.305 10.002 1.00 95.62 106 ASP A C 1
ATOM 832 O O . ASP A 1 106 ? -16.106 -6.197 10.610 1.00 95.62 106 ASP A O 1
ATOM 836 N N . ASP A 1 107 ? -14.206 -7.322 10.235 1.00 97.25 107 ASP A N 1
ATOM 837 C CA . ASP A 1 107 ? -14.473 -8.394 11.198 1.00 97.25 107 ASP A CA 1
ATOM 838 C C . ASP A 1 107 ? -14.552 -7.865 12.637 1.00 97.25 107 ASP A C 1
ATOM 840 O O . ASP A 1 107 ? -15.428 -8.264 13.414 1.00 97.25 107 ASP A O 1
ATOM 844 N N . PHE A 1 108 ? -13.653 -6.953 13.017 1.00 96.25 108 PHE A N 1
ATOM 845 C CA . PHE A 1 108 ? -13.672 -6.340 14.342 1.00 96.25 108 PHE A CA 1
ATOM 846 C C . PHE A 1 108 ? -14.831 -5.364 14.530 1.00 96.25 108 PHE A C 1
ATOM 848 O O . PHE A 1 108 ? -15.394 -5.317 15.627 1.00 96.25 108 PHE A O 1
ATOM 855 N N . GLU A 1 109 ? -15.216 -4.620 13.495 1.00 93.81 109 GLU A N 1
ATOM 856 C CA . GLU A 1 109 ? -16.412 -3.778 13.509 1.00 93.81 109 GLU A CA 1
ATOM 857 C C . GLU A 1 109 ? -17.665 -4.641 13.688 1.00 93.81 109 GLU A C 1
ATOM 859 O O . GLU A 1 109 ? -18.441 -4.430 14.623 1.00 93.81 109 GLU A O 1
ATOM 864 N N . TYR A 1 110 ? -17.806 -5.693 12.875 1.00 95.75 110 TYR A N 1
ATOM 865 C CA . TYR A 1 110 ? -18.920 -6.636 12.948 1.00 95.75 110 TYR A CA 1
ATOM 866 C C . TYR A 1 110 ? -19.014 -7.329 14.315 1.00 95.75 110 TYR A C 1
ATOM 868 O O . TYR A 1 110 ? -20.107 -7.539 14.846 1.00 95.75 110 TYR A O 1
ATOM 876 N N . ALA A 1 111 ? -17.871 -7.657 14.922 1.00 95.62 111 ALA A N 1
ATOM 877 C CA . ALA A 1 111 ? -17.803 -8.262 16.248 1.00 95.62 111 ALA A CA 1
ATOM 878 C C . ALA A 1 111 ? -17.969 -7.263 17.412 1.00 95.62 111 ALA A C 1
ATOM 880 O O . ALA A 1 111 ? -17.993 -7.697 18.567 1.00 95.62 111 ALA A O 1
ATOM 881 N N . GLY A 1 112 ? -18.037 -5.951 17.149 1.00 93.44 112 GLY A N 1
ATOM 882 C CA . GLY A 1 112 ? -18.065 -4.911 18.183 1.00 93.44 112 GLY A CA 1
ATOM 883 C C . GLY A 1 112 ? -16.772 -4.820 19.006 1.00 93.44 112 GLY A C 1
ATOM 884 O O . GLY A 1 112 ? -16.810 -4.444 20.176 1.00 93.44 112 GLY A O 1
ATOM 885 N N . LYS A 1 113 ? -15.634 -5.215 18.422 1.00 93.94 113 LYS A N 1
ATOM 886 C CA . LYS A 1 113 ? -14.303 -5.257 19.057 1.00 93.94 113 LYS A CA 1
ATOM 887 C C . LYS A 1 113 ? -13.333 -4.207 18.524 1.00 93.94 113 LYS A C 1
ATOM 889 O O . LYS A 1 113 ? -12.215 -4.117 19.027 1.00 93.94 113 LYS A O 1
ATOM 894 N N . LEU A 1 114 ? -13.741 -3.417 17.533 1.00 88.94 114 LEU A N 1
ATOM 895 C CA . LEU A 1 114 ? -12.851 -2.482 16.849 1.00 88.94 114 LEU A CA 1
ATOM 896 C C . LEU A 1 114 ? -12.135 -1.542 17.827 1.00 88.94 114 LEU A C 1
ATOM 898 O O . LEU A 1 114 ? -10.910 -1.472 17.803 1.00 88.94 114 LEU A O 1
ATOM 902 N N . ALA A 1 115 ? -12.871 -0.947 18.772 1.00 88.50 115 ALA A N 1
ATOM 903 C CA . ALA A 1 115 ? -12.322 -0.082 19.818 1.00 88.50 115 ALA A CA 1
ATOM 904 C C . ALA A 1 115 ? -11.192 -0.746 20.636 1.00 88.50 115 ALA A C 1
ATOM 906 O O . ALA A 1 115 ? -10.156 -0.124 20.880 1.00 88.50 115 ALA A O 1
ATOM 907 N N . SER A 1 116 ? -11.354 -2.017 21.028 1.00 91.88 116 SER A N 1
ATOM 908 C CA . SER A 1 116 ? -10.351 -2.753 21.817 1.00 91.88 116 SER A CA 1
ATOM 909 C C . SER A 1 116 ? -9.132 -3.206 21.012 1.00 91.88 116 SER A C 1
ATOM 911 O O . SER A 1 116 ? -8.078 -3.435 21.600 1.00 91.88 116 SER A O 1
ATOM 913 N N . GLU A 1 117 ? -9.259 -3.311 19.689 1.00 94.69 117 GLU A N 1
ATOM 914 C CA . GLU A 1 117 ? -8.208 -3.805 18.786 1.00 94.69 117 GLU A CA 1
ATOM 915 C C . GLU A 1 117 ? -7.490 -2.672 18.029 1.00 94.69 117 GLU A C 1
ATOM 917 O O . GLU A 1 117 ? -6.545 -2.910 17.275 1.00 94.69 117 GLU A O 1
ATOM 922 N N . THR A 1 118 ? -7.892 -1.416 18.253 1.00 91.75 118 THR A N 1
ATOM 923 C CA . THR A 1 118 ? -7.345 -0.224 17.578 1.00 91.75 118 THR A CA 1
ATOM 924 C C . THR A 1 118 ? -5.819 -0.129 17.633 1.00 91.75 118 THR A C 1
ATOM 926 O O . THR A 1 118 ? -5.199 0.249 16.641 1.00 91.75 118 THR A O 1
ATOM 929 N N . LEU A 1 119 ? -5.192 -0.504 18.755 1.00 91.38 119 LEU A N 1
ATOM 930 C CA . LEU A 1 119 ? -3.730 -0.490 18.895 1.00 91.38 119 LEU A CA 1
ATOM 931 C C . LEU A 1 119 ? -3.038 -1.480 17.948 1.00 91.38 119 LEU A C 1
ATOM 933 O O . LEU A 1 119 ? -1.945 -1.201 17.456 1.00 91.38 119 LEU A O 1
ATOM 937 N N . GLU A 1 120 ? -3.642 -2.642 17.711 1.00 93.00 120 GLU A N 1
ATOM 938 C CA . GLU A 1 120 ? -3.063 -3.651 16.828 1.00 93.00 120 GLU A CA 1
ATOM 939 C C . GLU A 1 120 ? -3.243 -3.266 15.359 1.00 93.00 120 GLU A C 1
ATOM 941 O O . GLU A 1 120 ? -2.298 -3.356 14.575 1.00 93.00 120 GLU A O 1
ATOM 946 N N . ILE A 1 121 ? -4.416 -2.733 15.006 1.00 93.56 121 ILE A N 1
ATOM 947 C CA . ILE A 1 121 ? -4.671 -2.172 13.672 1.00 93.56 121 ILE A CA 1
ATOM 948 C C . ILE A 1 121 ? -3.674 -1.053 13.375 1.00 93.56 121 ILE A C 1
ATOM 950 O O . ILE A 1 121 ? -3.068 -1.033 12.308 1.00 93.56 121 ILE A O 1
ATOM 954 N N . TRP A 1 122 ? -3.442 -0.158 14.337 1.00 92.56 122 TRP A N 1
ATOM 955 C CA . TRP A 1 122 ? -2.477 0.930 14.204 1.00 92.56 122 TRP A CA 1
ATOM 956 C C . TRP A 1 122 ? -1.063 0.438 13.868 1.00 92.56 122 TRP A C 1
ATOM 958 O O . TRP A 1 122 ? -0.439 0.934 12.930 1.00 92.56 122 TRP A O 1
ATOM 968 N N . LYS A 1 123 ? -0.563 -0.570 14.595 1.00 92.50 123 LYS A N 1
ATOM 969 C CA . LYS A 1 123 ? 0.763 -1.152 14.333 1.00 92.50 123 LYS A CA 1
ATOM 970 C C . LYS A 1 123 ? 0.854 -1.726 12.924 1.00 92.50 123 LYS A C 1
ATOM 972 O O . LYS A 1 123 ? 1.847 -1.498 12.241 1.00 92.50 123 LYS A O 1
ATOM 977 N N . GLN A 1 124 ? -0.176 -2.441 12.483 1.00 95.00 124 GLN A N 1
ATOM 978 C CA . GLN A 1 124 ? -0.204 -3.014 11.140 1.00 95.00 124 GLN A CA 1
ATOM 979 C C . GLN A 1 124 ? -0.300 -1.934 10.054 1.00 95.00 124 GLN A C 1
ATOM 981 O O . GLN A 1 124 ? 0.405 -2.019 9.052 1.00 95.00 124 GLN A O 1
ATOM 986 N N . MET A 1 125 ? -1.077 -0.867 10.275 1.00 94.81 125 MET A N 1
ATOM 987 C CA . MET A 1 125 ? -1.130 0.293 9.375 1.00 94.81 125 MET A CA 1
ATOM 988 C C . MET A 1 125 ? 0.243 0.955 9.218 1.00 94.81 125 MET A C 1
ATOM 990 O O . MET A 1 125 ? 0.616 1.343 8.112 1.00 94.81 125 MET A O 1
ATOM 994 N N . ARG A 1 126 ? 1.023 1.036 10.301 1.00 93.44 126 ARG A N 1
ATOM 995 C CA . ARG A 1 126 ? 2.400 1.532 10.250 1.00 93.44 126 ARG A CA 1
ATOM 996 C C . ARG A 1 126 ? 3.319 0.612 9.444 1.00 93.44 126 ARG A C 1
ATOM 998 O O . ARG A 1 126 ? 4.074 1.109 8.616 1.00 93.44 126 ARG A O 1
ATOM 1005 N N . VAL A 1 127 ? 3.236 -0.705 9.638 1.00 95.31 127 VAL A N 1
ATOM 1006 C CA . VAL A 1 127 ? 4.013 -1.664 8.832 1.00 95.31 127 VAL A CA 1
ATOM 1007 C C . VAL A 1 127 ? 3.654 -1.534 7.351 1.00 95.31 127 VAL A C 1
ATOM 1009 O O . VAL A 1 127 ? 4.543 -1.470 6.510 1.00 95.31 127 VAL A O 1
ATOM 1012 N N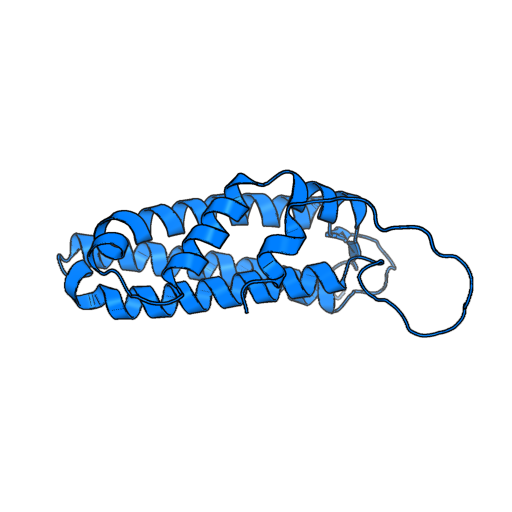 . LEU A 1 128 ? 2.364 -1.426 7.023 1.00 97.00 128 LEU A N 1
ATOM 1013 C CA . LEU A 1 128 ? 1.913 -1.212 5.649 1.00 97.00 128 LEU A CA 1
ATOM 1014 C C . LEU A 1 128 ? 2.486 0.083 5.052 1.00 97.00 128 LEU A C 1
ATOM 1016 O O . LEU A 1 128 ? 2.933 0.089 3.907 1.00 97.00 128 LEU A O 1
ATOM 1020 N N . TYR A 1 129 ? 2.498 1.176 5.820 1.00 96.44 129 TYR A N 1
ATOM 1021 C CA . TYR A 1 129 ? 3.116 2.429 5.388 1.00 96.44 129 TYR A CA 1
ATOM 1022 C C . TYR A 1 129 ? 4.609 2.259 5.093 1.00 96.44 129 TYR A C 1
ATOM 1024 O O . TYR A 1 129 ? 5.077 2.676 4.035 1.00 96.44 129 TYR A O 1
ATOM 1032 N N . GLU A 1 130 ? 5.349 1.618 6.000 1.00 95.81 130 GLU A N 1
ATOM 1033 C CA . GLU A 1 130 ? 6.778 1.346 5.830 1.00 95.81 130 GLU A CA 1
ATOM 1034 C C . GLU A 1 130 ? 7.033 0.508 4.562 1.00 95.81 130 GLU A C 1
ATOM 1036 O O . GLU A 1 130 ? 7.903 0.858 3.767 1.00 95.81 130 GLU A O 1
ATOM 1041 N N . GLU A 1 131 ? 6.216 -0.515 4.294 1.00 97.56 131 GLU A N 1
ATOM 1042 C CA . GLU A 1 131 ? 6.310 -1.342 3.082 1.00 97.56 131 GLU A CA 1
ATOM 1043 C C . GLU A 1 131 ? 6.055 -0.553 1.789 1.00 97.56 131 GLU A C 1
ATOM 1045 O O . GLU A 1 131 ? 6.781 -0.730 0.807 1.00 97.56 131 GLU A O 1
ATOM 1050 N N . ILE A 1 132 ? 5.061 0.342 1.783 1.00 97.50 132 ILE A N 1
ATOM 1051 C CA . ILE A 1 132 ? 4.800 1.239 0.646 1.00 97.50 132 ILE A CA 1
ATOM 1052 C C . ILE A 1 132 ? 6.008 2.159 0.423 1.00 97.50 132 ILE A C 1
ATOM 1054 O O . ILE A 1 132 ? 6.484 2.304 -0.701 1.00 97.50 132 ILE A O 1
ATOM 1058 N N . MET A 1 133 ? 6.556 2.745 1.488 1.00 96.50 133 MET A N 1
ATOM 1059 C CA . MET A 1 133 ? 7.706 3.646 1.387 1.00 96.50 133 MET A CA 1
ATOM 1060 C C . MET A 1 133 ? 8.989 2.932 0.941 1.00 96.50 133 MET A C 1
ATOM 1062 O O . MET A 1 133 ? 9.785 3.505 0.193 1.00 96.50 133 MET A O 1
ATOM 1066 N N . GLU A 1 134 ? 9.198 1.685 1.365 1.00 96.50 134 GLU A N 1
ATOM 1067 C CA . GLU A 1 134 ? 10.302 0.841 0.902 1.00 96.50 134 GLU A CA 1
ATOM 1068 C C . GLU A 1 134 ? 10.195 0.516 -0.588 1.00 96.50 134 GLU A C 1
ATOM 1070 O O . GLU A 1 134 ? 11.205 0.551 -1.302 1.00 96.50 134 GLU A O 1
ATOM 1075 N N . HIS A 1 135 ? 8.984 0.223 -1.061 1.00 96.75 135 HIS A N 1
ATOM 1076 C CA . HIS A 1 135 ? 8.714 -0.004 -2.474 1.00 96.75 135 HIS A CA 1
ATOM 1077 C C . HIS A 1 135 ? 9.009 1.248 -3.307 1.00 96.75 135 HIS A C 1
ATOM 1079 O O . HIS A 1 135 ? 9.785 1.201 -4.260 1.00 96.75 135 HIS A O 1
ATOM 1085 N N . GLU A 1 136 ? 8.527 2.406 -2.870 1.00 94.44 136 GLU A N 1
ATOM 1086 C CA . GLU A 1 136 ? 8.796 3.681 -3.541 1.00 94.44 136 GLU A CA 1
ATOM 1087 C C . GLU A 1 136 ? 10.293 4.029 -3.556 1.00 94.44 136 GLU A C 1
ATOM 1089 O O . GLU A 1 136 ? 10.836 4.521 -4.547 1.00 94.44 136 GLU A O 1
ATOM 1094 N N . ALA A 1 137 ? 11.021 3.716 -2.481 1.00 93.44 137 ALA A N 1
ATOM 1095 C CA . ALA A 1 137 ? 12.474 3.860 -2.451 1.00 93.44 137 ALA A CA 1
ATOM 1096 C C . ALA A 1 137 ? 13.194 2.879 -3.398 1.00 93.44 137 ALA A C 1
ATOM 1098 O O . ALA A 1 137 ? 14.277 3.184 -3.909 1.00 93.44 137 ALA A O 1
ATOM 1099 N N . LEU A 1 138 ? 12.646 1.685 -3.636 1.00 93.69 138 LEU A N 1
ATOM 1100 C CA . LEU A 1 138 ? 13.150 0.773 -4.663 1.00 93.69 138 LEU A CA 1
ATOM 1101 C C . LEU A 1 138 ? 12.945 1.349 -6.065 1.00 93.69 138 LEU A C 1
ATOM 1103 O O . LEU A 1 138 ? 13.898 1.360 -6.844 1.00 93.69 138 LEU A O 1
ATOM 1107 N N . GLU A 1 139 ? 11.765 1.879 -6.361 1.00 92.00 139 GLU A N 1
ATOM 1108 C CA . GLU A 1 139 ? 11.460 2.435 -7.678 1.00 92.00 139 GLU A CA 1
ATOM 1109 C C . GLU A 1 139 ? 12.265 3.695 -8.000 1.00 92.00 139 GLU A C 1
ATOM 1111 O O . GLU A 1 139 ? 12.789 3.825 -9.106 1.00 92.00 139 GLU A O 1
ATOM 1116 N N . ARG A 1 140 ? 12.505 4.574 -7.021 1.00 88.38 140 ARG A N 1
ATOM 1117 C CA . ARG A 1 140 ? 13.414 5.722 -7.209 1.00 88.38 140 ARG A CA 1
ATOM 1118 C C . ARG A 1 140 ? 14.817 5.297 -7.633 1.00 88.38 140 ARG A C 1
ATOM 1120 O O . ARG A 1 140 ? 15.412 5.909 -8.514 1.00 88.38 140 ARG A O 1
ATOM 1127 N N . ARG A 1 141 ? 15.330 4.189 -7.082 1.00 88.56 141 ARG A N 1
ATOM 1128 C CA . ARG A 1 141 ? 16.651 3.640 -7.451 1.00 88.56 141 ARG A CA 1
ATOM 1129 C C . ARG A 1 141 ? 16.704 3.082 -8.877 1.00 88.56 141 ARG A C 1
ATOM 1131 O O . ARG A 1 141 ? 17.818 2.877 -9.384 1.00 88.56 141 ARG A O 1
ATOM 1138 N N . LEU A 1 142 ? 15.548 2.824 -9.499 1.00 84.75 142 LEU A N 1
ATOM 1139 C CA . LEU A 1 142 ? 15.447 2.434 -10.904 1.00 84.75 142 LEU A CA 1
ATOM 1140 C C . LEU A 1 142 ? 15.635 3.640 -11.835 1.00 84.75 142 LEU A C 1
ATOM 1142 O O . LEU A 1 142 ? 16.269 3.468 -12.871 1.00 84.75 142 LEU A O 1
ATOM 1146 N N . ILE A 1 143 ? 15.136 4.831 -11.482 1.00 77.81 143 ILE A N 1
ATOM 1147 C CA . ILE A 1 143 ? 15.141 6.025 -12.346 1.00 77.81 143 ILE A CA 1
ATOM 1148 C C . ILE A 1 143 ? 16.580 6.582 -12.502 1.00 77.81 143 ILE A C 1
ATOM 1150 O O . ILE A 1 143 ? 17.187 7.016 -11.517 1.00 77.81 143 ILE A O 1
ATOM 1154 N N . PRO A 1 144 ? 17.165 6.599 -13.720 1.00 64.88 144 PRO A N 1
ATOM 1155 C CA . PRO A 1 144 ? 18.501 7.135 -13.962 1.00 64.88 144 PRO A CA 1
ATOM 1156 C C . PRO A 1 144 ? 18.471 8.660 -13.819 1.00 64.88 144 PRO A C 1
ATOM 1158 O O . PRO A 1 144 ? 17.936 9.362 -14.672 1.00 64.88 144 PRO A O 1
ATOM 1161 N N . GLY A 1 145 ? 19.018 9.163 -12.714 1.00 55.56 145 GLY A N 1
ATOM 1162 C CA . GLY A 1 145 ? 19.021 10.589 -12.369 1.00 55.56 145 GLY A CA 1
ATOM 1163 C C . GLY A 1 145 ? 19.032 10.852 -10.862 1.00 55.56 145 GLY A C 1
ATOM 1164 O O . GLY A 1 145 ? 19.522 11.891 -10.439 1.00 55.56 145 GLY A O 1
ATOM 1165 N N . ASP A 1 146 ? 18.586 9.884 -10.053 1.00 47.62 146 ASP A N 1
ATOM 1166 C CA . ASP A 1 146 ? 18.662 9.943 -8.579 1.00 47.62 146 ASP A CA 1
ATOM 1167 C C . ASP A 1 146 ? 19.975 9.338 -8.026 1.00 47.62 146 ASP A C 1
ATOM 1169 O O . ASP A 1 146 ? 20.217 9.266 -6.823 1.00 47.62 146 ASP A O 1
ATOM 1173 N N . ARG A 1 147 ? 20.863 8.904 -8.932 1.00 42.94 147 ARG A N 1
ATOM 1174 C CA . ARG A 1 147 ? 22.267 8.598 -8.642 1.00 42.94 147 ARG A CA 1
ATOM 1175 C C . ARG A 1 147 ? 23.105 9.778 -9.113 1.00 42.94 147 ARG A C 1
ATOM 1177 O O . ARG A 1 147 ? 23.428 9.878 -10.294 1.00 42.94 147 ARG A O 1
ATOM 1184 N N . PHE A 1 148 ? 23.476 10.658 -8.189 1.00 42.50 148 PHE A N 1
ATOM 1185 C CA . PHE A 1 148 ? 24.733 11.382 -8.343 1.00 42.50 148 PHE A CA 1
ATOM 1186 C C . PHE A 1 148 ? 25.848 10.338 -8.239 1.00 42.50 148 PHE A C 1
ATOM 1188 O O . PHE A 1 148 ? 26.311 10.023 -7.146 1.00 42.50 148 PHE A O 1
ATOM 1195 N N . ASP A 1 149 ? 26.225 9.743 -9.369 1.00 40.00 149 ASP A N 1
ATOM 1196 C CA . ASP A 1 149 ? 27.496 9.038 -9.448 1.00 40.00 149 ASP A CA 1
ATOM 1197 C C . ASP A 1 149 ? 28.600 10.101 -9.372 1.00 40.00 149 ASP A C 1
ATOM 1199 O O . ASP A 1 149 ? 28.841 10.869 -10.305 1.00 40.00 149 ASP A O 1
ATOM 1203 N N . ASP A 1 150 ? 29.240 10.159 -8.205 1.00 44.19 150 ASP A N 1
ATOM 1204 C CA . ASP A 1 150 ? 30.554 10.750 -7.979 1.00 44.19 150 ASP A CA 1
ATOM 1205 C C . ASP A 1 150 ? 31.567 10.095 -8.936 1.00 44.19 150 ASP A C 1
ATOM 1207 O O . ASP A 1 150 ? 32.195 9.089 -8.609 1.00 44.19 150 ASP A O 1
ATOM 1211 N N . ALA A 1 151 ? 31.728 10.651 -10.137 1.00 46.28 151 ALA A N 1
ATOM 1212 C CA . ALA A 1 151 ? 32.973 10.616 -10.902 1.00 46.28 151 ALA A CA 1
ATOM 1213 C C . ALA A 1 151 ? 32.900 11.569 -12.107 1.00 46.28 151 ALA A C 1
ATOM 1215 O O . ALA A 1 151 ? 32.138 11.351 -13.042 1.00 46.28 151 ALA A O 1
ATOM 1216 N N . SER A 1 152 ? 33.768 12.588 -12.078 1.00 44.12 152 SER A N 1
ATOM 1217 C CA . SER A 1 152 ? 34.160 13.489 -13.178 1.00 44.12 152 SER A CA 1
ATOM 1218 C C . SER A 1 152 ? 33.057 14.317 -13.849 1.00 44.12 152 SER A C 1
ATOM 1220 O O . SER A 1 152 ? 32.519 13.930 -14.876 1.00 44.12 152 SER A O 1
ATOM 1222 N N . ASP A 1 153 ? 32.800 15.519 -13.331 1.00 33.94 153 ASP A N 1
ATOM 1223 C CA . ASP A 1 153 ? 33.257 16.740 -14.012 1.00 33.94 153 ASP A CA 1
ATOM 1224 C C . ASP A 1 153 ? 32.903 17.986 -13.193 1.00 33.94 153 ASP A C 1
ATOM 1226 O O . ASP A 1 153 ? 31.757 18.421 -13.072 1.00 33.94 153 ASP A O 1
ATOM 1230 N N . ALA A 1 154 ? 33.939 18.597 -12.622 1.00 44.50 154 ALA A N 1
ATOM 1231 C CA . ALA A 1 154 ? 33.863 19.942 -12.093 1.00 44.50 154 ALA A CA 1
ATOM 1232 C C . ALA A 1 154 ? 33.756 20.918 -13.272 1.00 44.50 154 ALA A C 1
ATOM 1234 O O . ALA A 1 154 ? 34.761 21.155 -13.935 1.00 44.50 154 ALA A O 1
ATOM 1235 N N . SER A 1 155 ? 32.559 21.462 -13.528 1.00 42.09 155 SER A N 1
ATOM 1236 C CA . SER A 1 155 ? 32.286 22.823 -14.050 1.00 42.09 155 SER A CA 1
ATOM 1237 C C . SER A 1 155 ? 31.020 22.908 -14.917 1.00 42.09 155 SER A C 1
ATOM 1239 O O . SER A 1 155 ? 31.091 23.119 -16.119 1.00 42.09 155 SER A O 1
ATOM 1241 N N . ASN A 1 156 ? 29.831 22.869 -14.312 1.00 32.56 156 ASN A N 1
ATOM 1242 C CA . ASN A 1 156 ? 28.785 23.819 -14.708 1.00 32.56 156 ASN A CA 1
ATOM 1243 C C . ASN A 1 156 ? 27.664 23.866 -13.671 1.00 32.56 156 ASN A C 1
ATOM 1245 O O . ASN A 1 156 ? 26.927 22.904 -13.477 1.00 32.56 156 ASN A O 1
ATOM 1249 N N . ALA A 1 157 ? 27.529 25.009 -13.005 1.00 42.88 157 ALA A N 1
ATOM 1250 C CA . ALA A 1 157 ? 26.377 25.301 -12.174 1.00 42.88 157 ALA A CA 1
ATOM 1251 C C . ALA A 1 157 ? 25.169 25.582 -13.082 1.00 42.88 157 ALA A C 1
ATOM 1253 O O . ALA A 1 157 ? 25.086 26.645 -13.694 1.00 42.88 157 ALA A O 1
ATOM 1254 N N . MET A 1 158 ? 24.215 24.654 -13.142 1.00 29.41 158 MET A N 1
ATOM 1255 C CA . MET A 1 158 ? 22.857 24.940 -13.602 1.00 29.41 158 MET A CA 1
ATOM 1256 C C . MET A 1 158 ? 21.865 24.427 -12.563 1.00 29.41 158 MET A C 1
ATOM 1258 O O . MET A 1 158 ? 21.918 23.281 -12.131 1.00 29.41 158 MET A O 1
ATOM 1262 N N . ALA A 1 159 ? 21.028 25.353 -12.101 1.00 34.09 159 ALA A N 1
ATOM 1263 C CA . ALA A 1 159 ? 20.083 25.180 -11.010 1.00 34.09 159 ALA A CA 1
ATOM 1264 C C . ALA A 1 159 ? 19.094 24.022 -11.261 1.00 34.09 159 ALA A C 1
ATOM 1266 O O . ALA A 1 159 ? 18.716 23.791 -12.413 1.00 34.09 159 ALA A O 1
ATOM 1267 N N . PRO A 1 160 ? 18.627 23.334 -10.203 1.00 33.34 160 PRO A N 1
ATOM 1268 C CA . PRO A 1 160 ? 17.684 22.234 -10.351 1.00 33.34 160 PRO A CA 1
ATOM 1269 C C . PRO A 1 160 ? 16.313 22.727 -10.851 1.00 33.34 160 PRO A C 1
ATOM 1271 O O . PRO A 1 160 ? 15.864 23.813 -10.457 1.00 33.34 160 PRO A O 1
ATOM 1274 N N . PRO A 1 161 ? 15.615 21.938 -11.691 1.00 37.38 161 PRO A N 1
ATOM 1275 C CA . PRO A 1 161 ? 14.242 22.226 -12.073 1.00 37.38 161 PRO A CA 1
ATOM 1276 C C . PRO A 1 161 ? 13.333 22.129 -10.842 1.00 37.38 161 PRO A C 1
ATOM 1278 O O . PRO A 1 161 ? 13.398 21.194 -10.046 1.00 37.38 161 PRO A O 1
ATOM 1281 N N . ARG A 1 162 ? 12.491 23.150 -10.675 1.00 45.41 162 ARG A N 1
ATOM 1282 C CA . ARG A 1 162 ? 11.527 23.268 -9.580 1.00 45.41 162 ARG A CA 1
ATOM 1283 C C . ARG A 1 162 ? 10.380 22.275 -9.776 1.00 45.41 162 ARG A C 1
ATOM 1285 O O . ARG A 1 162 ? 9.484 22.539 -10.569 1.00 45.41 162 ARG A O 1
ATOM 1292 N N . SER A 1 163 ? 10.375 21.203 -8.992 1.00 43.66 163 SER A N 1
ATOM 1293 C CA . SER A 1 163 ? 9.174 20.437 -8.649 1.00 43.66 163 SER A CA 1
ATOM 1294 C C . SER A 1 163 ? 8.996 20.524 -7.130 1.00 43.66 163 SER A C 1
ATOM 1296 O O . SER A 1 163 ? 9.777 19.975 -6.359 1.00 43.66 163 SER A O 1
ATOM 1298 N N . ASN A 1 164 ? 8.017 21.321 -6.695 1.00 44.97 164 ASN A N 1
ATOM 1299 C CA . ASN A 1 164 ? 7.841 21.751 -5.302 1.00 44.97 164 ASN A CA 1
ATOM 1300 C C . ASN A 1 164 ? 7.081 20.742 -4.415 1.00 44.97 164 ASN A C 1
ATOM 1302 O O . ASN A 1 164 ? 6.745 21.086 -3.286 1.00 44.97 164 ASN A O 1
ATOM 1306 N N . PHE A 1 165 ? 6.784 19.529 -4.890 1.00 46.88 165 PHE A N 1
ATOM 1307 C CA . PHE A 1 165 ? 6.030 18.542 -4.102 1.00 46.88 165 PHE A CA 1
ATOM 1308 C C . PHE A 1 165 ? 6.935 17.600 -3.288 1.00 46.88 165 PHE A C 1
ATOM 1310 O O . PHE A 1 165 ? 6.624 17.234 -2.156 1.00 46.88 165 PHE A O 1
ATOM 1317 N N . TRP A 1 166 ? 8.104 17.245 -3.823 1.00 46.78 166 TRP A N 1
ATOM 1318 C CA . TRP A 1 166 ? 8.925 16.164 -3.264 1.00 46.78 166 TRP A CA 1
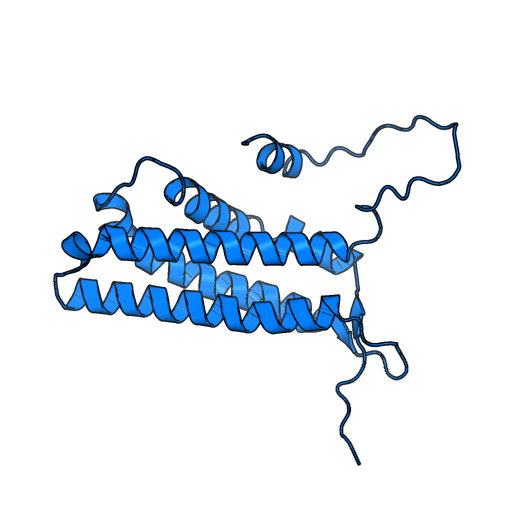ATOM 1319 C C . TRP A 1 166 ? 9.917 16.615 -2.181 1.00 46.78 166 TRP A C 1
ATOM 1321 O O . TRP A 1 166 ? 10.338 15.807 -1.355 1.00 46.78 166 TRP A O 1
ATOM 1331 N N . THR A 1 167 ? 10.231 17.913 -2.091 1.00 43.59 167 THR A N 1
ATOM 1332 C CA . THR A 1 167 ? 11.077 18.456 -1.012 1.00 43.59 167 THR A CA 1
ATOM 1333 C C . THR A 1 167 ? 10.383 18.397 0.354 1.00 43.59 167 THR A C 1
ATOM 1335 O O . THR A 1 167 ? 11.055 18.297 1.377 1.00 43.59 167 THR A O 1
ATOM 1338 N N . SER A 1 168 ? 9.045 18.423 0.402 1.00 37.97 168 SER A N 1
ATOM 1339 C CA . SER A 1 168 ? 8.289 18.407 1.663 1.00 37.97 168 SER A CA 1
ATOM 1340 C C . SER A 1 168 ? 8.213 17.040 2.344 1.00 37.97 168 SER A C 1
ATOM 1342 O O . SER A 1 168 ? 8.019 17.003 3.558 1.00 37.97 168 SER A O 1
ATOM 1344 N N . VAL A 1 169 ? 8.393 15.938 1.608 1.00 42.72 169 VAL A N 1
ATOM 1345 C CA . VAL A 1 169 ? 8.352 14.575 2.174 1.00 42.72 169 VAL A CA 1
ATOM 1346 C C . VAL A 1 169 ? 9.712 14.181 2.767 1.00 42.72 169 VAL A C 1
ATOM 1348 O O . VAL A 1 169 ? 9.765 13.549 3.815 1.00 42.72 169 VAL A O 1
ATOM 1351 N N . SER A 1 170 ? 10.822 14.640 2.180 1.00 37.81 170 SER A N 1
ATOM 1352 C CA . SER A 1 170 ? 12.176 14.362 2.695 1.00 37.81 170 SER A CA 1
ATOM 1353 C C . SER A 1 170 ? 12.607 15.245 3.878 1.00 37.81 170 SER A C 1
ATOM 1355 O O . SER A 1 170 ? 13.602 14.936 4.528 1.00 37.81 170 SER A O 1
ATOM 1357 N N . LEU A 1 171 ? 11.888 16.338 4.170 1.00 33.19 171 LEU A N 1
ATOM 1358 C CA . LEU A 1 171 ? 12.241 17.310 5.221 1.00 33.19 171 LEU A CA 1
ATOM 1359 C C . LEU A 1 171 ? 11.501 17.119 6.558 1.00 33.19 171 LEU A C 1
ATOM 1361 O O . LEU A 1 171 ? 11.696 17.920 7.469 1.00 33.19 171 LEU A O 1
ATOM 1365 N N . ARG A 1 172 ? 10.681 16.072 6.709 1.00 35.62 172 ARG A N 1
ATOM 1366 C CA . ARG A 1 172 ? 10.108 15.671 8.007 1.00 35.62 172 ARG A CA 1
ATOM 1367 C C . ARG A 1 172 ? 10.805 14.405 8.507 1.00 35.62 172 ARG A C 1
ATOM 1369 O O . ARG A 1 172 ? 10.250 13.316 8.447 1.00 35.62 172 ARG A O 1
ATOM 1376 N N . ARG A 1 173 ? 12.060 14.561 8.922 1.00 38.47 173 ARG A N 1
ATOM 1377 C CA . ARG A 1 173 ? 12.762 13.638 9.821 1.00 38.47 173 ARG A CA 1
ATOM 1378 C C . ARG A 1 173 ? 13.026 14.355 11.132 1.00 38.47 173 ARG A C 1
ATOM 1380 O O . ARG A 1 173 ? 13.266 15.582 11.064 1.00 38.47 173 ARG A O 1
#